Protein AF-A0A2T4UH18-F1 (afdb_monomer)

Structure (mmC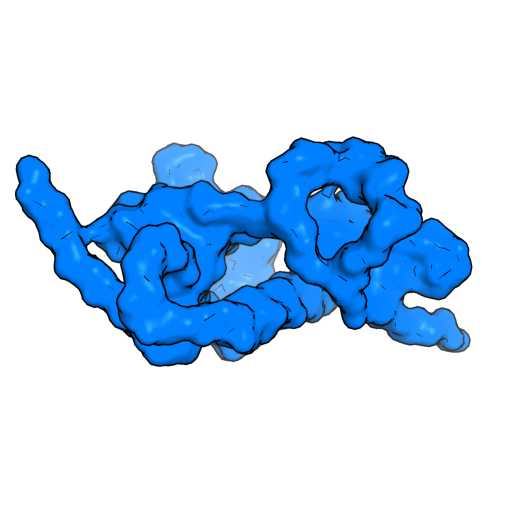IF, N/CA/C/O backbone):
data_AF-A0A2T4UH18-F1
#
_entry.id   AF-A0A2T4UH18-F1
#
loop_
_atom_site.group_PDB
_atom_site.id
_atom_site.type_symbol
_atom_site.label_atom_id
_atom_site.label_alt_id
_atom_site.label_comp_id
_atom_site.label_asym_id
_atom_site.label_entity_id
_atom_site.label_seq_id
_atom_site.pdbx_PDB_ins_code
_atom_site.Cartn_x
_atom_site.Cartn_y
_atom_site.Cartn_z
_atom_site.occupancy
_atom_site.B_iso_or_equiv
_atom_site.auth_seq_id
_atom_site.auth_comp_id
_atom_site.auth_asym_id
_atom_site.auth_atom_id
_atom_site.pdbx_PDB_model_num
ATOM 1 N N . MET A 1 1 ? 27.694 -5.757 -13.695 1.00 56.31 1 MET A N 1
ATOM 2 C CA . MET A 1 1 ? 26.608 -5.611 -12.706 1.00 56.31 1 MET A CA 1
ATOM 3 C C . MET A 1 1 ? 25.640 -4.593 -13.278 1.00 56.31 1 MET A C 1
ATOM 5 O O . MET A 1 1 ? 26.101 -3.510 -13.617 1.00 56.31 1 MET A O 1
ATOM 9 N N . ALA A 1 2 ? 24.379 -4.961 -13.513 1.00 59.53 2 ALA A N 1
ATOM 10 C CA . ALA A 1 2 ? 23.375 -4.001 -13.975 1.00 59.53 2 ALA A CA 1
ATOM 11 C C . ALA A 1 2 ? 23.121 -2.954 -12.869 1.00 59.53 2 ALA A C 1
ATOM 13 O O . ALA A 1 2 ? 23.251 -3.301 -11.689 1.00 59.53 2 ALA A O 1
ATOM 14 N N . PRO A 1 3 ? 22.838 -1.684 -13.211 1.00 65.25 3 PRO A N 1
ATOM 15 C CA . PRO A 1 3 ? 22.471 -0.684 -12.215 1.00 65.25 3 PRO A CA 1
ATOM 16 C C . PRO A 1 3 ? 21.198 -1.122 -11.470 1.00 65.25 3 PRO A C 1
ATOM 18 O O . PRO A 1 3 ? 20.350 -1.788 -12.062 1.00 65.25 3 PRO A O 1
ATOM 21 N N . PRO A 1 4 ? 21.050 -0.781 -10.179 1.00 74.81 4 PRO A N 1
ATOM 22 C CA . PRO A 1 4 ? 19.857 -1.139 -9.427 1.00 74.81 4 PRO A CA 1
ATOM 23 C C . PRO A 1 4 ? 18.619 -0.451 -10.013 1.00 74.81 4 PRO A C 1
ATOM 25 O O . PRO A 1 4 ? 18.673 0.715 -10.411 1.00 74.81 4 PRO A O 1
ATOM 28 N N . ALA A 1 5 ? 17.492 -1.165 -10.002 1.00 85.25 5 ALA A N 1
ATOM 29 C CA . ALA A 1 5 ? 16.208 -0.617 -10.412 1.00 85.25 5 ALA A CA 1
ATOM 30 C C . ALA A 1 5 ? 15.860 0.650 -9.604 1.00 85.25 5 ALA A C 1
ATOM 32 O O . ALA A 1 5 ? 16.100 0.736 -8.386 1.00 85.25 5 ALA A O 1
ATOM 33 N N . THR A 1 6 ? 15.316 1.644 -10.306 1.00 92.19 6 THR A N 1
ATOM 34 C CA . THR A 1 6 ? 15.055 2.992 -9.780 1.00 92.19 6 THR A CA 1
ATOM 35 C C . THR A 1 6 ? 13.572 3.160 -9.480 1.00 92.19 6 THR A C 1
ATOM 37 O O . THR A 1 6 ? 12.732 2.827 -10.311 1.00 92.19 6 THR A O 1
ATOM 40 N N . ILE A 1 7 ? 13.247 3.682 -8.295 1.00 95.00 7 ILE A N 1
ATOM 41 C CA . ILE A 1 7 ? 11.873 4.002 -7.889 1.00 95.00 7 ILE A CA 1
ATOM 42 C C . ILE A 1 7 ? 11.660 5.505 -8.051 1.00 95.00 7 ILE A C 1
ATOM 44 O O . ILE A 1 7 ? 12.479 6.291 -7.576 1.00 95.00 7 ILE A O 1
ATOM 48 N N . ARG A 1 8 ? 10.569 5.908 -8.707 1.00 95.56 8 ARG A N 1
ATOM 49 C CA . ARG A 1 8 ? 10.220 7.324 -8.904 1.00 95.56 8 ARG A CA 1
ATOM 50 C C . ARG A 1 8 ? 8.705 7.540 -9.029 1.00 95.56 8 ARG A C 1
ATOM 52 O O . ARG A 1 8 ? 7.992 6.579 -9.315 1.00 95.56 8 ARG A O 1
ATOM 59 N N . PRO A 1 9 ? 8.209 8.784 -8.901 1.00 95.75 9 PRO A N 1
ATOM 60 C CA . PRO A 1 9 ? 6.832 9.118 -9.263 1.00 95.75 9 PRO A CA 1
ATOM 61 C C . PRO A 1 9 ? 6.537 8.827 -10.745 1.00 95.75 9 PRO A C 1
ATOM 63 O O . PRO A 1 9 ? 7.458 8.930 -11.570 1.00 95.75 9 PRO A O 1
ATOM 66 N N . PRO A 1 10 ? 5.287 8.481 -11.113 1.00 93.75 10 PRO A N 1
ATOM 67 C CA . PRO A 1 10 ? 4.891 8.280 -12.503 1.00 93.75 10 PRO A CA 1
ATOM 68 C C . PRO A 1 10 ? 5.008 9.580 -13.312 1.00 93.75 10 PRO A C 1
ATOM 70 O O . PRO A 1 10 ? 4.814 10.683 -12.803 1.00 93.75 10 PRO A O 1
ATOM 73 N N . ARG A 1 11 ? 5.314 9.448 -14.601 1.00 93.88 11 ARG A N 1
ATOM 74 C CA . ARG A 1 11 ? 5.387 10.547 -15.573 1.00 93.88 11 ARG A CA 1
ATOM 75 C C . ARG A 1 11 ? 4.279 10.391 -16.617 1.00 93.88 11 ARG A C 1
ATOM 77 O O . ARG A 1 11 ? 3.842 9.265 -16.853 1.00 93.88 11 ARG A O 1
ATOM 84 N N . PRO A 1 12 ? 3.874 11.466 -17.320 1.00 90.31 12 PRO A N 1
ATOM 85 C CA . PRO A 1 12 ? 2.837 11.377 -18.350 1.00 90.31 12 PRO A CA 1
ATOM 86 C C . PRO A 1 12 ? 3.104 10.300 -19.415 1.00 90.31 12 PRO A C 1
ATOM 88 O O . PRO A 1 12 ? 2.183 9.596 -19.820 1.00 90.31 12 PRO A O 1
ATOM 91 N N . GLN A 1 13 ? 4.364 10.108 -19.825 1.00 90.25 13 GLN A N 1
ATOM 92 C CA . GLN A 1 13 ? 4.730 9.078 -20.804 1.00 90.25 13 GLN A CA 1
ATOM 93 C C . GLN A 1 13 ? 4.578 7.629 -20.308 1.00 90.25 13 GLN A C 1
ATOM 95 O O . GLN A 1 13 ? 4.619 6.712 -21.124 1.00 90.25 13 GLN A O 1
ATOM 100 N N . ASP A 1 14 ? 4.399 7.401 -19.002 1.00 91.44 14 ASP A N 1
ATOM 101 C CA . ASP A 1 14 ? 4.219 6.053 -18.451 1.00 91.44 14 ASP A CA 1
ATOM 102 C C . ASP A 1 14 ? 2.789 5.527 -18.667 1.00 91.44 14 ASP A C 1
ATOM 104 O O . ASP A 1 14 ? 2.560 4.326 -18.531 1.00 91.44 14 ASP A O 1
ATOM 108 N N . GLY A 1 15 ? 1.836 6.395 -19.038 1.00 89.94 15 GLY A N 1
ATOM 109 C CA . GLY A 1 15 ? 0.411 6.070 -19.191 1.00 89.94 15 GLY A CA 1
ATOM 110 C C . GLY A 1 15 ? 0.136 4.766 -19.953 1.00 89.94 15 GLY A C 1
ATOM 111 O O . GLY A 1 15 ? -0.476 3.865 -19.380 1.00 89.94 15 GLY A O 1
ATOM 112 N N . PRO A 1 16 ? 0.668 4.575 -21.177 1.00 91.00 16 PRO A N 1
ATOM 113 C CA . PRO A 1 16 ? 0.466 3.337 -21.934 1.00 91.00 16 PRO A CA 1
ATOM 114 C C . PRO A 1 16 ? 1.007 2.072 -21.245 1.00 91.00 16 PRO A C 1
ATOM 116 O O . PRO A 1 16 ? 0.539 0.963 -21.499 1.00 91.00 16 PRO A O 1
ATOM 119 N N . VAL A 1 17 ? 2.031 2.189 -20.393 1.00 90.25 17 VAL A N 1
ATOM 120 C CA . VAL A 1 17 ? 2.547 1.052 -19.613 1.00 90.25 17 VAL A CA 1
ATOM 121 C C . VAL A 1 17 ? 1.634 0.773 -18.421 1.00 90.25 17 VAL A C 1
ATOM 123 O O . VAL A 1 17 ? 1.297 -0.382 -18.176 1.00 90.25 17 VAL A O 1
ATOM 126 N N . LEU A 1 18 ? 1.192 1.818 -17.723 1.00 91.12 18 LEU A N 1
ATOM 127 C CA . LEU A 1 18 ? 0.290 1.712 -16.574 1.00 91.12 18 LEU A CA 1
ATOM 128 C C . LEU A 1 18 ? -1.074 1.125 -16.972 1.00 91.12 18 LEU A C 1
ATOM 130 O O . LEU A 1 18 ? -1.609 0.283 -16.254 1.00 91.12 18 LEU A O 1
ATOM 134 N N . GLU A 1 19 ? -1.594 1.479 -18.149 1.00 90.81 19 GLU A N 1
ATOM 135 C CA . GLU A 1 19 ? -2.806 0.871 -18.714 1.00 90.81 19 GLU A CA 1
ATOM 136 C C . GLU A 1 19 ? -2.632 -0.630 -18.970 1.00 90.81 19 GLU A C 1
ATOM 138 O O . GLU A 1 19 ? -3.490 -1.425 -18.589 1.00 90.81 19 GLU A O 1
ATOM 143 N N . ARG A 1 20 ? -1.497 -1.047 -19.551 1.00 90.06 20 ARG A N 1
ATOM 144 C CA . ARG A 1 20 ? -1.187 -2.474 -19.767 1.00 90.06 20 ARG A CA 1
ATOM 145 C C . ARG A 1 20 ? -1.020 -3.249 -18.461 1.00 90.06 20 ARG A C 1
ATOM 147 O O . ARG A 1 20 ? -1.314 -4.439 -18.427 1.00 90.06 20 ARG A O 1
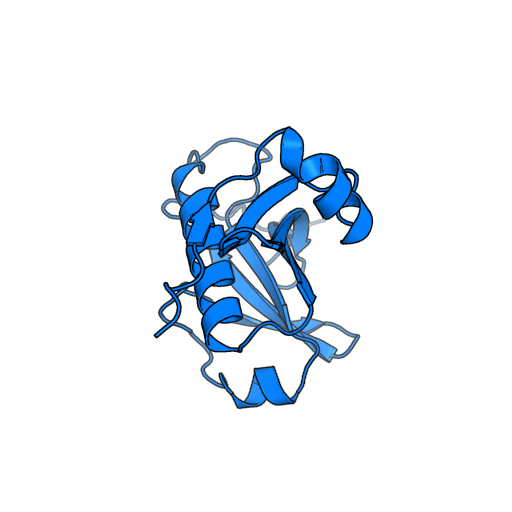ATOM 154 N N . LEU A 1 21 ? -0.573 -2.579 -17.401 1.00 88.81 21 LEU A N 1
ATOM 155 C CA . LEU A 1 21 ? -0.521 -3.124 -16.043 1.00 88.81 21 LEU A CA 1
ATOM 156 C C . LEU A 1 21 ? -1.895 -3.143 -15.348 1.00 88.81 21 LEU A C 1
ATOM 158 O O . LEU A 1 21 ? -1.992 -3.619 -14.220 1.00 88.81 21 LEU A O 1
ATOM 162 N N . GLY A 1 22 ? -2.954 -2.655 -16.003 1.00 90.75 22 GLY A N 1
ATOM 163 C CA . GLY A 1 22 ? -4.311 -2.643 -15.461 1.00 90.75 22 GLY A CA 1
ATOM 164 C C . GLY A 1 22 ? -4.555 -1.557 -14.413 1.00 90.75 22 GLY A C 1
ATOM 165 O O . GLY A 1 22 ? -5.491 -1.677 -13.633 1.00 90.75 22 GLY A O 1
ATOM 166 N N . LEU A 1 23 ? -3.732 -0.505 -14.384 1.00 90.69 23 LEU A N 1
ATOM 167 C CA . LEU A 1 23 ? -3.831 0.605 -13.425 1.00 90.69 23 LEU A CA 1
ATOM 168 C C . LEU A 1 23 ? -4.564 1.829 -13.997 1.00 90.69 23 LEU A C 1
ATOM 170 O O . LEU A 1 23 ? -4.394 2.951 -13.519 1.00 90.69 23 LEU A O 1
ATOM 174 N N . ALA A 1 24 ? -5.366 1.641 -15.046 1.00 84.75 24 ALA A N 1
ATOM 175 C CA . ALA A 1 24 ? -6.143 2.719 -15.643 1.00 84.75 24 ALA A CA 1
ATOM 176 C C . ALA A 1 24 ? -7.176 3.260 -14.637 1.00 84.75 24 ALA A C 1
ATOM 178 O O . ALA A 1 24 ? -8.030 2.518 -14.157 1.00 84.75 24 ALA A O 1
ATOM 179 N N . GLY A 1 25 ? -7.105 4.559 -14.335 1.00 81.31 25 GLY A N 1
ATOM 180 C CA . GLY A 1 25 ? -8.008 5.219 -13.382 1.00 81.31 25 GLY A CA 1
ATOM 181 C C . GLY A 1 25 ? -7.655 5.017 -11.904 1.00 81.31 25 GLY A C 1
ATOM 182 O O . GLY A 1 25 ? -8.336 5.574 -11.047 1.00 81.31 25 GLY A O 1
ATOM 183 N N . GLU A 1 26 ? -6.592 4.274 -11.596 1.00 89.94 26 GLU A N 1
ATOM 184 C CA . GLU A 1 26 ? -6.064 4.147 -10.238 1.00 89.94 26 GLU A CA 1
ATOM 185 C C . GLU A 1 26 ? -5.131 5.321 -9.902 1.00 89.94 26 GLU A C 1
ATOM 187 O O . GLU A 1 26 ? -4.460 5.880 -10.778 1.00 89.94 26 GLU A O 1
ATOM 192 N N . ARG A 1 27 ? -5.021 5.681 -8.615 1.00 95.31 27 ARG A N 1
ATOM 193 C CA . ARG A 1 27 ? -3.986 6.629 -8.176 1.00 95.31 27 ARG A CA 1
ATOM 194 C C . ARG A 1 27 ? -2.655 5.894 -8.085 1.00 95.31 27 ARG A C 1
ATOM 196 O O . ARG A 1 27 ? -2.356 5.255 -7.079 1.00 95.31 27 ARG A O 1
ATOM 203 N N . VAL A 1 28 ? -1.856 6.002 -9.140 1.00 96.62 28 VAL A N 1
ATOM 204 C CA . VAL A 1 28 ? -0.481 5.492 -9.173 1.00 96.62 28 VAL A CA 1
ATOM 205 C C . VAL A 1 28 ? 0.421 6.400 -8.339 1.00 96.62 28 VAL A C 1
ATOM 207 O O . VAL A 1 28 ? 0.424 7.613 -8.539 1.00 96.62 28 VAL A O 1
ATOM 210 N N . VAL A 1 29 ? 1.180 5.814 -7.412 1.00 97.06 29 VAL A N 1
ATOM 211 C CA . VAL A 1 29 ? 2.068 6.556 -6.500 1.00 97.06 29 VAL A CA 1
ATOM 212 C C . VAL A 1 29 ? 3.503 6.511 -7.006 1.00 97.06 29 VAL A C 1
ATOM 214 O O . VAL A 1 29 ? 4.134 7.549 -7.185 1.00 97.06 29 VAL A O 1
ATOM 217 N N . LEU A 1 30 ? 4.019 5.310 -7.279 1.00 97.44 30 LEU A N 1
ATOM 218 C CA . LEU A 1 30 ? 5.398 5.103 -7.711 1.00 97.44 30 LEU A CA 1
ATOM 219 C C . LEU A 1 30 ? 5.485 4.061 -8.820 1.00 97.44 30 LEU A C 1
ATOM 221 O O . LEU A 1 30 ? 4.638 3.179 -8.955 1.00 97.44 30 LEU A O 1
ATOM 225 N N . VAL A 1 31 ? 6.566 4.145 -9.586 1.00 95.81 31 VAL A N 1
ATOM 226 C CA . VAL A 1 31 ? 6.961 3.149 -10.576 1.00 95.81 31 VAL A CA 1
ATOM 227 C C . VAL A 1 31 ? 8.380 2.669 -10.304 1.00 95.81 31 VAL A C 1
ATOM 229 O O . VAL A 1 31 ? 9.228 3.438 -9.851 1.00 95.81 31 VAL A O 1
ATOM 232 N N . LEU A 1 32 ? 8.627 1.393 -10.593 1.00 94.88 32 LEU A N 1
ATOM 233 C CA . LEU A 1 32 ? 9.950 0.788 -10.647 1.00 94.88 32 LEU A CA 1
ATOM 234 C C . LEU A 1 32 ? 10.396 0.705 -12.104 1.00 94.88 32 LEU A C 1
ATOM 236 O O . LEU A 1 32 ? 9.754 0.039 -12.922 1.00 94.88 32 LEU A O 1
ATOM 240 N N . GLU A 1 33 ? 11.509 1.352 -12.410 1.00 91.38 33 GLU A N 1
ATOM 241 C CA . GLU A 1 33 ? 12.167 1.294 -13.710 1.00 91.38 33 GLU A CA 1
ATOM 242 C C . GLU A 1 33 ? 13.371 0.366 -13.674 1.00 91.38 33 GLU A C 1
ATOM 244 O O . GLU A 1 33 ? 14.156 0.383 -12.720 1.00 91.38 33 GLU A O 1
ATOM 249 N N . ASP A 1 34 ? 13.541 -0.388 -14.754 1.00 82.75 34 ASP A N 1
ATOM 250 C CA . ASP A 1 34 ? 14.707 -1.235 -14.972 1.00 82.75 34 ASP A CA 1
ATOM 251 C C . ASP A 1 34 ? 15.427 -0.805 -16.257 1.00 82.75 34 ASP A C 1
ATOM 253 O O . ASP A 1 34 ? 15.172 -1.297 -17.354 1.00 82.75 34 ASP A O 1
ATOM 257 N N . GLY A 1 35 ? 16.284 0.210 -16.125 1.00 73.75 35 GLY A N 1
ATOM 258 C CA . GLY A 1 35 ? 17.086 0.726 -17.232 1.00 73.75 35 GLY A CA 1
ATOM 259 C C . GLY A 1 35 ? 16.255 1.260 -18.417 1.00 73.75 35 GLY A C 1
ATOM 260 O O . GLY A 1 35 ? 15.218 1.896 -18.211 1.00 73.75 35 GLY A O 1
ATOM 261 N N . PRO A 1 36 ? 16.721 1.076 -19.670 1.00 64.81 36 PRO A N 1
ATOM 262 C CA . PRO A 1 36 ? 16.063 1.619 -20.862 1.00 64.81 36 PRO A CA 1
ATOM 263 C C . PRO A 1 36 ? 14.745 0.911 -21.213 1.00 64.81 36 PRO A C 1
ATOM 265 O O . PRO A 1 36 ? 13.972 1.447 -22.005 1.00 64.81 36 PRO A O 1
ATOM 268 N N . ASP A 1 37 ? 14.479 -0.256 -20.618 1.00 66.38 37 ASP A N 1
ATOM 269 C CA . ASP A 1 37 ? 13.311 -1.097 -20.909 1.00 66.38 37 ASP A CA 1
ATOM 270 C C . ASP A 1 37 ? 12.014 -0.563 -20.269 1.00 66.38 37 ASP A C 1
ATOM 272 O O . ASP A 1 37 ? 10.915 -1.053 -20.544 1.00 66.38 37 ASP A O 1
ATOM 276 N N . GLY A 1 38 ? 12.124 0.508 -19.475 1.00 84.50 38 GLY A N 1
ATOM 277 C CA . GLY A 1 38 ? 10.998 1.278 -18.960 1.00 84.50 38 GLY A CA 1
ATOM 278 C C . GLY A 1 38 ? 10.444 0.752 -17.637 1.00 84.50 38 GLY A C 1
ATOM 279 O O . GLY A 1 38 ? 11.149 0.163 -16.816 1.00 84.50 38 GLY A O 1
ATOM 280 N N . VAL A 1 39 ? 9.167 1.041 -17.390 1.00 90.94 39 VAL A N 1
ATOM 281 C CA . VAL A 1 39 ? 8.475 0.690 -16.143 1.00 90.94 39 VAL A CA 1
ATOM 282 C C . VAL A 1 39 ? 8.193 -0.818 -16.096 1.00 90.94 39 VAL A C 1
ATOM 284 O O . VAL A 1 39 ? 7.429 -1.328 -16.915 1.00 90.94 39 VAL A O 1
ATOM 287 N N . ARG A 1 40 ? 8.766 -1.524 -15.110 1.00 92.06 40 ARG A N 1
ATOM 288 C CA . ARG A 1 40 ? 8.536 -2.964 -14.853 1.00 92.06 40 ARG A CA 1
ATOM 289 C C . ARG A 1 40 ? 7.438 -3.216 -13.818 1.00 92.06 40 ARG A C 1
ATOM 291 O O . ARG A 1 40 ? 6.788 -4.264 -13.839 1.00 92.06 40 ARG A O 1
ATOM 298 N N . ALA A 1 41 ? 7.240 -2.270 -12.906 1.00 94.44 41 ALA A N 1
ATOM 299 C CA . ALA A 1 41 ? 6.213 -2.355 -11.881 1.00 94.44 41 ALA A CA 1
ATOM 300 C C . ALA A 1 41 ? 5.712 -0.977 -11.470 1.00 94.44 41 ALA A C 1
ATOM 302 O O . ALA A 1 41 ? 6.409 0.024 -11.626 1.00 94.44 41 ALA A O 1
ATOM 303 N N . ALA A 1 42 ? 4.514 -0.939 -10.907 1.00 96.12 42 ALA A N 1
ATOM 304 C CA . ALA A 1 42 ? 3.915 0.268 -10.376 1.00 96.12 42 ALA A CA 1
ATOM 305 C C . ALA A 1 42 ? 3.104 -0.046 -9.122 1.00 96.12 42 ALA A C 1
ATOM 307 O O . ALA A 1 42 ? 2.520 -1.126 -8.996 1.00 96.12 42 ALA A O 1
ATOM 308 N N . THR A 1 43 ? 3.068 0.909 -8.202 1.00 97.75 43 THR A N 1
ATOM 309 C CA . THR A 1 43 ? 2.198 0.866 -7.032 1.00 97.75 43 THR A CA 1
ATOM 310 C C . THR A 1 43 ? 1.049 1.831 -7.220 1.00 97.75 43 THR A C 1
ATOM 312 O O . THR A 1 43 ? 1.206 2.938 -7.739 1.00 97.75 43 THR A O 1
ATOM 315 N N . ALA A 1 44 ? -0.121 1.395 -6.792 1.00 97.44 44 ALA A N 1
ATOM 316 C CA . ALA A 1 44 ? -1.326 2.185 -6.814 1.00 97.44 44 ALA A CA 1
ATOM 317 C C . ALA A 1 44 ? -2.040 2.085 -5.475 1.00 97.44 44 ALA A C 1
ATOM 319 O O . ALA A 1 44 ? -1.887 1.111 -4.730 1.00 97.44 44 ALA A O 1
ATOM 320 N N . VAL A 1 45 ? -2.827 3.111 -5.185 1.00 97.56 45 VAL A N 1
ATOM 321 C CA . VAL A 1 45 ? -3.670 3.151 -4.003 1.00 97.56 45 VAL A CA 1
ATOM 322 C C . VAL A 1 45 ? -5.071 3.610 -4.338 1.00 97.56 45 VAL A C 1
ATOM 324 O O . VAL A 1 45 ? -5.291 4.426 -5.230 1.00 97.56 45 VAL A O 1
ATOM 327 N N . ARG A 1 46 ? -6.021 3.145 -3.535 1.00 95.94 46 ARG A N 1
ATOM 328 C CA . ARG A 1 46 ? -7.381 3.678 -3.520 1.00 95.94 46 ARG A CA 1
ATOM 329 C C . ARG A 1 46 ? -7.875 3.833 -2.086 1.00 95.94 46 ARG A C 1
ATOM 331 O O . ARG A 1 46 ? -7.568 2.966 -1.265 1.00 95.94 46 ARG A O 1
ATOM 338 N N . PRO A 1 47 ? -8.638 4.887 -1.760 1.00 95.69 47 PRO A N 1
ATOM 339 C CA . PRO A 1 47 ? -9.283 4.990 -0.458 1.00 95.69 47 PRO A CA 1
ATOM 340 C C . PRO A 1 47 ? -10.190 3.784 -0.202 1.00 95.69 47 PRO A C 1
ATOM 342 O O . PRO A 1 47 ? -10.921 3.329 -1.089 1.00 95.69 47 PRO A O 1
ATOM 345 N N . ALA A 1 48 ? -10.138 3.252 1.011 1.00 94.62 48 ALA A N 1
ATOM 346 C CA . ALA A 1 48 ? -10.994 2.171 1.459 1.00 94.62 48 ALA A CA 1
ATOM 347 C C . ALA A 1 48 ? -11.259 2.294 2.959 1.00 94.62 48 ALA A C 1
ATOM 349 O O . ALA A 1 48 ? -10.354 2.557 3.748 1.00 94.62 48 ALA A O 1
ATOM 350 N N . ARG A 1 49 ? -12.502 2.025 3.352 1.00 93.62 49 ARG A N 1
ATOM 351 C CA . ARG A 1 49 ? -12.873 1.882 4.756 1.00 93.62 49 ARG A CA 1
ATOM 352 C C . ARG A 1 49 ? -12.519 0.475 5.235 1.00 93.62 49 ARG A C 1
ATOM 354 O O . ARG A 1 49 ? -12.913 -0.506 4.601 1.00 93.62 49 ARG A O 1
ATOM 361 N N . VAL A 1 50 ? -11.766 0.363 6.329 1.00 92.94 50 VAL A N 1
ATOM 362 C CA . VAL A 1 50 ? -11.285 -0.924 6.856 1.00 92.94 50 VAL A CA 1
ATOM 363 C C . VAL A 1 50 ? -11.953 -1.234 8.196 1.00 92.94 50 VAL A C 1
ATOM 365 O O . VAL A 1 50 ? -11.574 -0.717 9.245 1.00 92.94 50 VAL A O 1
ATOM 368 N N . GLU A 1 51 ? -12.944 -2.125 8.172 1.00 92.62 51 GLU A N 1
ATOM 369 C CA . GLU A 1 51 ? -13.761 -2.463 9.350 1.00 92.62 51 GLU A CA 1
ATOM 370 C C . GLU A 1 51 ? -12.956 -3.083 10.504 1.00 92.62 51 GLU A C 1
ATOM 372 O O . GLU A 1 51 ? -13.219 -2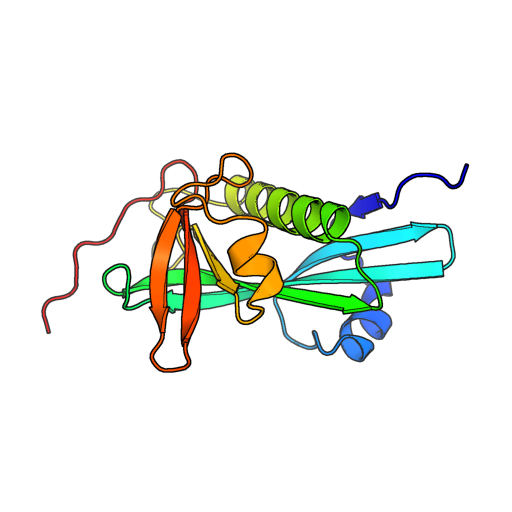.789 11.667 1.00 92.62 51 GLU A O 1
ATOM 377 N N . LEU A 1 52 ? -11.912 -3.869 10.204 1.00 93.06 52 LEU A N 1
ATOM 378 C CA . LEU A 1 52 ? -11.057 -4.502 11.223 1.00 93.06 52 LEU A CA 1
ATOM 379 C C . LEU A 1 52 ? -10.322 -3.507 12.134 1.00 93.06 52 LEU A C 1
ATOM 381 O O . LEU A 1 52 ? -9.856 -3.897 13.200 1.00 93.06 52 LEU A O 1
ATOM 385 N N . VAL A 1 53 ? -10.221 -2.239 11.734 1.00 91.31 53 VAL A N 1
ATOM 386 C CA . VAL A 1 53 ? -9.615 -1.168 12.539 1.00 91.31 53 VAL A CA 1
ATOM 387 C C . VAL A 1 53 ? -10.649 -0.134 12.989 1.00 91.31 53 VAL A C 1
ATOM 389 O O . VAL A 1 53 ? -10.318 1.020 13.227 1.00 91.31 53 VAL A O 1
ATOM 392 N N . GLY A 1 54 ? -11.921 -0.526 13.102 1.00 90.38 54 GLY A N 1
ATOM 393 C CA . GLY A 1 54 ? -12.997 0.372 13.532 1.00 90.38 54 GLY A CA 1
ATOM 394 C C . GLY A 1 54 ? -13.504 1.294 12.422 1.00 90.38 54 GLY A C 1
ATOM 395 O O . GLY A 1 54 ? -13.966 2.397 12.705 1.00 90.38 54 GLY A O 1
ATOM 396 N N . GLY A 1 55 ? -13.392 0.863 11.161 1.00 91.12 55 GLY A N 1
ATOM 397 C CA . GLY A 1 55 ? -13.923 1.593 10.011 1.00 91.12 55 GLY A CA 1
ATOM 398 C C . GLY A 1 55 ? -13.131 2.855 9.661 1.00 91.12 55 GLY A C 1
ATOM 399 O O . GLY A 1 55 ? -13.723 3.830 9.204 1.00 91.12 55 GLY A O 1
ATOM 400 N N . GLN A 1 56 ? -11.815 2.859 9.892 1.00 91.88 56 GLN A N 1
ATOM 401 C CA . GLN A 1 56 ? -10.949 3.967 9.471 1.00 91.88 56 GLN A CA 1
ATOM 402 C C . GLN A 1 56 ? -10.780 3.978 7.949 1.00 91.88 56 GLN A C 1
ATOM 404 O O . GLN A 1 56 ? -10.763 2.920 7.308 1.00 91.88 56 GLN A O 1
ATOM 409 N N . ASP A 1 57 ? -10.616 5.175 7.389 1.00 94.31 57 ASP A N 1
ATOM 410 C CA . ASP A 1 57 ? -10.267 5.369 5.985 1.00 94.31 57 ASP A CA 1
ATOM 411 C C . ASP A 1 57 ? -8.753 5.166 5.817 1.00 94.31 57 ASP A C 1
ATOM 413 O O . ASP A 1 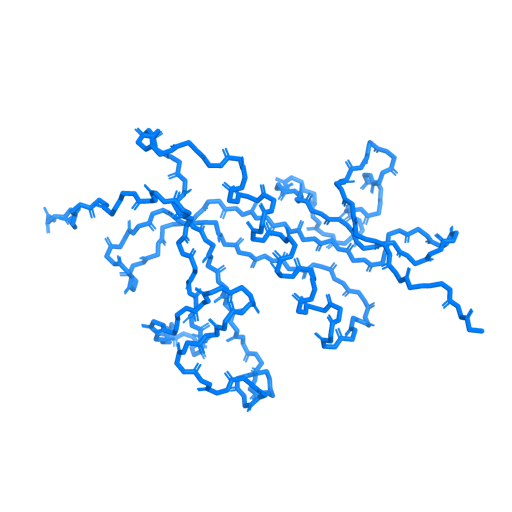57 ? -7.951 5.876 6.421 1.00 94.31 57 ASP A O 1
ATOM 417 N N . LEU A 1 58 ? -8.357 4.182 5.011 1.00 96.62 58 LEU A N 1
ATOM 418 C CA . LEU A 1 58 ? -6.964 3.856 4.693 1.00 96.62 58 LEU A CA 1
ATOM 419 C C . LEU A 1 58 ? -6.790 3.733 3.176 1.00 96.62 58 LEU A C 1
ATOM 421 O O . LEU A 1 58 ? -7.721 3.387 2.448 1.00 96.62 58 LEU A O 1
ATOM 425 N N . TYR A 1 59 ? -5.585 3.982 2.682 1.00 98.00 59 TYR A N 1
ATOM 426 C CA . TYR A 1 59 ? -5.220 3.654 1.312 1.00 98.00 59 TYR A CA 1
ATOM 427 C C . TYR A 1 59 ? -5.031 2.146 1.186 1.00 98.00 59 TYR A C 1
ATOM 429 O O . TYR A 1 59 ? -4.141 1.576 1.807 1.00 98.00 59 TYR A O 1
ATOM 437 N N . LEU A 1 60 ? -5.835 1.477 0.365 1.00 97.38 60 LEU A N 1
ATOM 438 C CA . LEU A 1 60 ? -5.572 0.093 -0.000 1.00 97.38 60 LEU A CA 1
ATOM 439 C C . LEU A 1 60 ? -4.431 0.048 -1.018 1.00 97.38 60 LEU A C 1
ATOM 441 O O . LEU A 1 60 ? -4.584 0.547 -2.130 1.00 97.38 60 LEU A O 1
ATOM 445 N N . TYR A 1 61 ? -3.324 -0.576 -0.633 1.00 97.69 61 TYR A N 1
ATOM 446 C CA . TYR A 1 61 ? -2.152 -0.781 -1.472 1.00 97.69 61 TYR A CA 1
ATOM 447 C C . TYR A 1 61 ? -2.381 -1.885 -2.506 1.00 97.69 61 TYR A C 1
ATOM 449 O O . TYR A 1 61 ? -2.825 -2.989 -2.173 1.00 97.69 61 TYR A O 1
ATOM 457 N N . ALA A 1 62 ? -1.990 -1.608 -3.746 1.00 95.50 62 ALA A N 1
ATOM 458 C CA . ALA A 1 62 ? -1.846 -2.590 -4.805 1.00 95.50 62 ALA A CA 1
ATOM 459 C C . ALA A 1 62 ? -0.507 -2.393 -5.526 1.00 95.50 62 ALA A C 1
ATOM 461 O O . ALA A 1 62 ? -0.064 -1.269 -5.753 1.00 95.50 62 ALA A O 1
ATOM 462 N N . ALA A 1 63 ? 0.115 -3.498 -5.927 1.00 94.25 63 ALA A N 1
ATOM 463 C CA . ALA A 1 63 ? 1.262 -3.490 -6.822 1.00 94.25 63 ALA A CA 1
ATOM 464 C C . ALA A 1 63 ? 0.902 -4.259 -8.092 1.00 94.25 63 ALA A C 1
ATOM 466 O O . ALA A 1 63 ? 0.443 -5.400 -8.017 1.00 94.25 63 ALA A O 1
ATOM 467 N N . ALA A 1 64 ? 1.129 -3.643 -9.248 1.00 93.25 64 ALA A N 1
ATOM 468 C CA . ALA A 1 64 ? 1.077 -4.313 -10.537 1.00 93.25 64 ALA A CA 1
ATOM 469 C C . ALA A 1 64 ? 2.510 -4.496 -11.034 1.00 93.25 64 ALA A C 1
ATOM 471 O O . ALA A 1 64 ? 3.247 -3.526 -11.212 1.00 93.25 64 ALA A O 1
ATOM 472 N N . ALA A 1 65 ? 2.924 -5.745 -11.216 1.00 88.88 65 ALA A N 1
ATOM 473 C CA . ALA A 1 65 ? 4.297 -6.073 -11.564 1.00 88.88 65 ALA A CA 1
ATOM 474 C C . ALA A 1 65 ? 4.378 -7.375 -12.356 1.00 88.88 65 ALA A C 1
ATOM 476 O O . ALA A 1 65 ? 3.540 -8.263 -12.205 1.00 88.88 65 ALA A O 1
ATOM 477 N N . THR A 1 66 ? 5.449 -7.512 -13.137 1.00 75.56 66 THR A N 1
ATOM 478 C CA . THR A 1 66 ? 5.844 -8.784 -13.752 1.00 75.56 66 THR A CA 1
ATOM 479 C C . THR A 1 66 ? 7.210 -9.193 -13.206 1.00 75.56 66 THR A C 1
ATOM 481 O O . THR A 1 66 ? 8.183 -8.467 -13.391 1.00 75.56 66 THR A O 1
ATOM 484 N N . GLY A 1 67 ? 7.288 -10.341 -12.523 1.00 83.25 67 GLY A N 1
ATOM 485 C CA . GLY A 1 67 ? 8.563 -10.903 -12.051 1.00 83.25 67 GLY A CA 1
ATOM 486 C C . GLY A 1 67 ? 9.300 -10.036 -11.024 1.00 83.25 67 GLY A C 1
ATOM 487 O O . GLY A 1 67 ? 10.515 -9.880 -11.116 1.00 83.25 67 GLY A O 1
ATOM 488 N N . LEU A 1 68 ? 8.569 -9.433 -10.085 1.00 88.56 68 LEU A N 1
ATOM 489 C CA . LEU A 1 68 ? 9.162 -8.638 -9.012 1.00 88.56 68 LEU A CA 1
ATOM 490 C C . LEU A 1 68 ? 9.877 -9.551 -8.007 1.00 88.56 68 LEU A C 1
ATOM 492 O O . LEU A 1 68 ? 9.288 -10.530 -7.542 1.00 88.56 68 LEU A O 1
ATOM 496 N N . LEU A 1 69 ? 11.120 -9.229 -7.653 1.00 90.38 69 LEU A N 1
ATOM 497 C CA . LEU A 1 69 ? 11.810 -9.921 -6.565 1.00 90.38 69 LEU A CA 1
ATOM 498 C C . LEU A 1 69 ? 11.213 -9.500 -5.207 1.00 90.38 69 LEU A C 1
ATOM 500 O O . LEU A 1 69 ? 10.733 -8.368 -5.086 1.00 90.38 69 LEU A O 1
ATOM 504 N N . PRO A 1 70 ? 11.245 -10.356 -4.166 1.00 90.06 70 PRO A N 1
ATOM 505 C CA . PRO A 1 70 ? 10.720 -10.004 -2.844 1.00 90.06 70 PRO A CA 1
ATOM 506 C C . PRO A 1 70 ? 11.300 -8.701 -2.279 1.00 90.06 70 PRO A C 1
ATOM 508 O O . PRO A 1 70 ? 10.569 -7.876 -1.742 1.00 90.06 70 PRO A O 1
ATOM 511 N N . GLU A 1 71 ? 12.597 -8.465 -2.459 1.00 90.56 71 GLU A N 1
ATOM 512 C CA . GLU A 1 71 ? 13.283 -7.262 -1.979 1.00 90.56 71 GLU A CA 1
ATOM 513 C C . GLU A 1 71 ? 12.833 -6.002 -2.733 1.00 90.56 71 GLU A C 1
ATOM 515 O O . GLU A 1 71 ? 12.798 -4.905 -2.178 1.00 90.56 71 GLU A O 1
ATOM 520 N N . GLU A 1 72 ? 12.462 -6.142 -4.005 1.00 92.81 72 GLU A N 1
ATOM 521 C CA . GLU A 1 72 ? 11.910 -5.052 -4.812 1.00 92.81 72 GLU A CA 1
ATOM 522 C C . GLU A 1 72 ? 10.465 -4.748 -4.415 1.00 92.81 72 GLU A C 1
ATOM 524 O O . GLU A 1 72 ? 10.081 -3.578 -4.376 1.00 92.81 72 GLU A O 1
ATOM 529 N N . ALA A 1 73 ? 9.688 -5.782 -4.070 1.00 93.00 73 ALA A N 1
ATOM 530 C CA . ALA A 1 73 ? 8.348 -5.642 -3.498 1.00 93.00 73 ALA A CA 1
ATOM 531 C C . ALA A 1 73 ? 8.397 -4.855 -2.193 1.00 93.00 73 ALA A C 1
ATOM 533 O O . ALA A 1 73 ? 7.657 -3.888 -2.016 1.00 93.00 73 ALA A O 1
ATOM 534 N N . ASP A 1 74 ? 9.329 -5.231 -1.324 1.00 94.06 74 ASP A N 1
ATOM 535 C CA . ASP A 1 74 ? 9.549 -4.586 -0.039 1.00 94.06 74 ASP A CA 1
ATOM 536 C C . ASP A 1 74 ? 9.957 -3.120 -0.227 1.00 94.06 74 ASP A C 1
ATOM 538 O O . ASP A 1 74 ? 9.335 -2.229 0.348 1.00 94.06 74 ASP A O 1
ATOM 542 N N . ARG A 1 75 ? 10.922 -2.843 -1.115 1.00 94.69 75 ARG A N 1
ATOM 543 C CA . ARG A 1 75 ? 11.336 -1.467 -1.438 1.00 94.69 75 ARG A CA 1
ATOM 544 C C . ARG A 1 75 ? 10.197 -0.626 -2.010 1.00 94.69 75 ARG A C 1
ATOM 546 O O . ARG A 1 75 ? 10.082 0.543 -1.652 1.00 94.69 75 ARG A O 1
ATOM 553 N N . LEU A 1 76 ? 9.372 -1.183 -2.898 1.00 95.81 76 LEU A N 1
ATOM 554 C CA . LEU A 1 76 ? 8.217 -0.472 -3.450 1.00 95.81 76 LEU A CA 1
ATOM 555 C C . LEU A 1 76 ? 7.167 -0.183 -2.381 1.00 95.81 76 LEU A C 1
ATOM 557 O O . LEU A 1 76 ? 6.605 0.912 -2.372 1.00 95.81 76 LEU A O 1
ATOM 561 N N . LEU A 1 77 ? 6.898 -1.137 -1.491 1.00 97.12 77 LEU A N 1
ATOM 562 C CA . LEU A 1 77 ? 5.970 -0.961 -0.380 1.00 97.12 77 LEU A CA 1
ATOM 563 C C . LEU A 1 77 ? 6.451 0.146 0.571 1.00 97.12 77 LEU A C 1
ATOM 565 O O . LEU A 1 77 ? 5.693 1.081 0.829 1.00 97.12 77 LEU A O 1
ATOM 569 N N . SER A 1 78 ? 7.710 0.088 1.018 1.00 97.38 78 SER A N 1
ATOM 570 C CA . SER A 1 78 ? 8.330 1.110 1.874 1.00 97.38 78 SER A CA 1
ATOM 571 C C . SER A 1 78 ? 8.335 2.489 1.219 1.00 97.38 78 SER A C 1
ATOM 573 O O . SER A 1 78 ? 7.906 3.466 1.828 1.00 97.38 78 SER A O 1
ATOM 575 N N . ALA A 1 79 ? 8.753 2.580 -0.047 1.00 97.81 79 ALA A N 1
ATOM 576 C CA . ALA A 1 79 ? 8.782 3.850 -0.765 1.00 97.81 79 ALA A CA 1
ATOM 577 C C . ALA A 1 79 ? 7.373 4.429 -0.969 1.00 97.81 79 ALA A C 1
ATOM 579 O O . ALA A 1 79 ? 7.186 5.637 -0.854 1.00 97.81 79 ALA A O 1
ATOM 580 N N . THR A 1 80 ? 6.375 3.579 -1.236 1.00 98.38 80 THR A N 1
ATOM 581 C CA . THR A 1 80 ? 4.977 4.016 -1.397 1.00 98.38 80 THR A CA 1
ATOM 582 C C . THR A 1 80 ? 4.420 4.549 -0.087 1.00 98.38 80 THR A C 1
ATOM 584 O O . THR A 1 80 ? 3.771 5.590 -0.091 1.00 98.38 80 THR A O 1
ATOM 587 N N . TYR A 1 81 ? 4.693 3.861 1.025 1.00 98.44 81 TYR A N 1
ATOM 588 C CA . TYR A 1 81 ? 4.334 4.353 2.350 1.00 98.44 81 TYR A CA 1
ATOM 589 C C . TYR A 1 81 ? 4.960 5.729 2.603 1.00 98.44 81 TYR A C 1
ATOM 591 O O . TYR A 1 81 ? 4.224 6.670 2.864 1.00 98.44 81 TYR A O 1
ATOM 599 N N . ALA A 1 82 ? 6.279 5.869 2.433 1.00 98.06 82 ALA A N 1
ATOM 600 C CA . ALA A 1 82 ? 6.985 7.124 2.692 1.00 98.06 82 ALA A CA 1
ATOM 601 C C . ALA A 1 82 ? 6.492 8.289 1.814 1.00 98.06 82 ALA A C 1
ATOM 603 O O . ALA A 1 82 ? 6.399 9.418 2.285 1.00 98.06 82 ALA A O 1
ATOM 604 N N . ALA A 1 83 ? 6.157 8.024 0.546 1.00 97.88 83 ALA A N 1
ATOM 605 C CA . ALA A 1 83 ? 5.609 9.041 -0.349 1.00 97.88 83 ALA A CA 1
ATOM 606 C C . ALA A 1 83 ? 4.232 9.540 0.119 1.00 97.88 83 ALA A C 1
ATOM 608 O O . ALA A 1 83 ? 3.998 10.742 0.139 1.00 97.88 83 ALA A O 1
ATOM 609 N N . LEU A 1 84 ? 3.339 8.631 0.525 1.00 97.75 84 LEU A N 1
ATOM 610 C CA . LEU A 1 84 ? 2.004 9.000 1.009 1.00 97.75 84 LEU A CA 1
ATOM 611 C C . LEU A 1 84 ? 2.045 9.653 2.392 1.00 97.75 84 LEU A C 1
ATOM 613 O O . LEU A 1 84 ? 1.285 10.579 2.646 1.00 97.75 84 LEU A O 1
ATOM 617 N N . ASP A 1 85 ? 2.938 9.187 3.260 1.00 97.50 85 ASP A N 1
ATOM 618 C CA . ASP A 1 85 ? 3.169 9.751 4.589 1.00 97.50 85 ASP A CA 1
ATOM 619 C C . ASP A 1 85 ? 3.653 11.206 4.495 1.00 97.50 85 ASP A C 1
ATOM 621 O O . ASP A 1 85 ? 3.126 12.085 5.165 1.00 97.50 85 ASP A O 1
ATOM 625 N N . ALA A 1 86 ? 4.574 11.493 3.568 1.00 96.62 86 ALA A N 1
ATOM 626 C CA . ALA A 1 86 ? 5.052 12.851 3.308 1.00 96.62 86 ALA A CA 1
ATOM 627 C C . ALA A 1 86 ? 3.980 13.792 2.720 1.00 96.62 86 ALA A C 1
ATOM 629 O O . ALA A 1 86 ? 4.123 15.011 2.810 1.00 96.62 86 ALA A O 1
ATOM 630 N N . GLU A 1 87 ? 2.935 13.244 2.096 1.00 94.62 87 GLU A N 1
ATOM 631 C CA . GLU A 1 87 ? 1.789 14.002 1.579 1.00 94.62 87 GLU A CA 1
ATOM 632 C C . GLU A 1 87 ? 0.689 14.206 2.634 1.00 94.62 87 GLU A C 1
ATOM 634 O O . GLU A 1 87 ? -0.202 15.027 2.418 1.00 94.62 87 GLU A O 1
ATOM 639 N N . HIS A 1 88 ? 0.728 13.472 3.753 1.00 94.25 88 HIS A N 1
ATOM 640 C CA . HIS A 1 88 ? -0.332 13.495 4.752 1.00 94.25 88 HIS A CA 1
ATOM 641 C C . HIS A 1 88 ? -0.375 14.822 5.518 1.00 94.25 88 HIS A C 1
ATOM 643 O O . HIS A 1 88 ? 0.626 15.295 6.057 1.00 94.25 88 HIS A O 1
ATOM 649 N N . GLU A 1 89 ? -1.578 15.388 5.636 1.00 91.75 89 GLU A N 1
ATOM 650 C CA . GLU A 1 89 ? -1.849 16.568 6.455 1.00 91.75 89 GLU A CA 1
ATOM 651 C C . GLU A 1 89 ? -2.708 16.173 7.675 1.00 91.75 89 GLU A C 1
ATOM 653 O O . GLU A 1 89 ? -3.919 15.951 7.543 1.00 91.75 89 GLU A O 1
ATOM 658 N N . PRO A 1 90 ? -2.127 16.101 8.891 1.00 88.56 90 PRO A N 1
ATOM 659 C CA . PRO A 1 90 ? -2.869 15.731 10.091 1.00 88.56 90 PRO A CA 1
ATOM 660 C C . PRO A 1 90 ? -4.100 16.613 10.330 1.00 88.56 90 PRO A C 1
ATOM 662 O O . PRO A 1 90 ? -4.022 17.841 10.350 1.00 88.56 90 PRO A O 1
ATOM 665 N N . GLY A 1 91 ? -5.250 15.975 10.559 1.00 81.25 91 GLY A N 1
ATOM 666 C CA . GLY A 1 91 ? -6.516 16.663 10.832 1.00 81.25 91 GLY A CA 1
ATOM 667 C C . GLY A 1 91 ? -7.304 17.091 9.592 1.00 81.25 91 GLY A C 1
ATOM 668 O O . GLY A 1 91 ? -8.362 17.700 9.740 1.00 81.25 91 GLY A O 1
ATOM 669 N N . ARG A 1 92 ? -6.846 16.756 8.380 1.00 84.81 92 ARG A N 1
ATOM 670 C CA . ARG A 1 92 ? -7.628 16.954 7.159 1.00 84.81 92 ARG A CA 1
ATOM 671 C C . ARG A 1 92 ? -8.806 15.978 7.090 1.00 84.81 92 ARG A C 1
ATOM 673 O O . ARG A 1 92 ? -8.642 14.757 7.047 1.00 84.81 92 ARG A O 1
ATOM 680 N N . ASP A 1 93 ? -10.018 16.523 7.050 1.00 80.81 93 ASP A N 1
ATOM 681 C CA . ASP A 1 93 ? -11.238 15.720 6.974 1.00 80.81 93 ASP A CA 1
ATOM 682 C C . ASP A 1 93 ? -11.320 14.908 5.673 1.00 80.81 93 ASP A C 1
ATOM 684 O O . ASP A 1 93 ? -11.021 15.389 4.580 1.00 80.81 93 ASP A O 1
ATOM 688 N N . GLY A 1 94 ? -11.771 13.658 5.799 1.00 80.81 94 GLY A N 1
ATOM 689 C CA . GLY A 1 94 ? -11.985 12.745 4.672 1.00 80.81 94 GLY A CA 1
ATOM 690 C C . GLY A 1 94 ? -10.720 12.125 4.067 1.00 80.81 94 GLY A C 1
ATOM 691 O O . GLY A 1 94 ? -10.847 11.266 3.197 1.00 80.81 94 GLY A O 1
ATOM 692 N N . GLU A 1 95 ? -9.521 12.499 4.520 1.00 88.69 95 GLU A N 1
ATOM 693 C CA . GLU A 1 95 ? -8.283 11.904 4.015 1.00 88.69 95 GLU A CA 1
ATOM 694 C C . GLU A 1 95 ? -7.997 10.539 4.670 1.00 88.69 95 GLU A C 1
ATOM 696 O O . GLU A 1 95 ? -8.173 10.395 5.886 1.00 88.69 95 GLU A O 1
ATOM 701 N N . PRO A 1 96 ? -7.560 9.524 3.897 1.00 95.06 96 PRO A N 1
ATOM 702 C CA . PRO A 1 96 ? -7.066 8.284 4.473 1.00 95.06 96 PRO A CA 1
ATOM 703 C C . PRO A 1 96 ? -5.841 8.507 5.365 1.00 95.06 96 PRO A C 1
ATOM 705 O O . PRO A 1 96 ? -4.885 9.166 4.970 1.00 95.06 96 PRO A O 1
ATOM 708 N N . ILE A 1 97 ? -5.845 7.898 6.547 1.00 95.81 97 ILE A N 1
ATOM 709 C CA . ILE A 1 97 ? -4.865 8.160 7.617 1.00 95.81 97 ILE A CA 1
ATOM 710 C C . ILE A 1 97 ? -3.714 7.141 7.663 1.00 95.81 97 ILE A C 1
ATOM 712 O O . ILE A 1 97 ? -3.012 7.006 8.666 1.00 95.81 97 ILE A O 1
ATOM 716 N N . GLY A 1 98 ? -3.564 6.346 6.607 1.00 97.25 98 GLY A N 1
ATOM 717 C CA . GLY A 1 98 ? -2.549 5.306 6.542 1.00 97.25 98 GLY A CA 1
ATOM 718 C C . GLY A 1 98 ? -2.675 4.412 5.317 1.00 97.25 98 GLY A C 1
ATOM 719 O O . GLY A 1 98 ? -3.497 4.637 4.428 1.00 97.25 98 GLY A O 1
ATOM 720 N N . LEU A 1 99 ? -1.869 3.355 5.303 1.00 98.25 99 LEU A N 1
ATOM 721 C CA . LEU A 1 99 ? -1.782 2.346 4.258 1.00 98.25 99 LEU A CA 1
ATOM 722 C C . LEU A 1 99 ? -2.289 0.993 4.774 1.00 98.25 99 LEU A C 1
ATOM 724 O O . LEU A 1 99 ? -1.963 0.570 5.880 1.00 98.25 99 LEU A O 1
ATOM 728 N N . CYS A 1 100 ? -3.050 0.285 3.950 1.00 98.31 100 CYS A N 1
ATOM 729 C CA . CYS A 1 100 ? -3.566 -1.054 4.195 1.00 98.31 100 CYS A CA 1
ATOM 730 C C . CYS A 1 100 ? -3.021 -2.011 3.133 1.00 98.31 100 CYS A C 1
ATOM 732 O O . CYS A 1 100 ? -3.190 -1.787 1.934 1.00 98.31 100 CYS A O 1
ATOM 734 N N . LEU A 1 101 ? -2.396 -3.098 3.575 1.00 98.00 101 LEU A N 1
ATOM 735 C CA . LEU A 1 101 ? -1.881 -4.171 2.736 1.00 98.00 101 LEU A CA 1
ATOM 736 C C . LEU A 1 101 ? -2.700 -5.444 2.961 1.00 98.00 101 LEU A C 1
ATOM 738 O O . LEU A 1 101 ? -2.859 -5.911 4.092 1.00 98.00 101 LEU A O 1
ATOM 742 N N . LEU A 1 102 ? -3.179 -6.033 1.864 1.00 97.38 102 LEU A N 1
ATOM 743 C CA . LEU A 1 102 ? -3.857 -7.326 1.869 1.00 97.38 102 LEU A CA 1
ATOM 744 C C . LEU A 1 102 ? -2.931 -8.398 1.306 1.00 97.38 102 LEU A C 1
ATOM 746 O O . LEU A 1 102 ? -2.582 -8.378 0.129 1.00 97.38 102 LEU A O 1
ATOM 750 N N . ILE A 1 103 ? -2.577 -9.369 2.140 1.00 96.00 103 ILE A N 1
ATOM 751 C CA . ILE A 1 103 ? -1.688 -10.466 1.766 1.00 96.00 103 ILE A CA 1
ATOM 752 C C . ILE A 1 103 ? -2.542 -11.710 1.547 1.00 96.00 103 ILE A C 1
ATOM 754 O O . ILE A 1 103 ? -3.167 -12.216 2.477 1.00 96.00 103 ILE A O 1
ATOM 758 N N . ALA A 1 104 ? -2.590 -12.205 0.312 1.00 95.69 104 ALA A N 1
ATOM 759 C CA . ALA A 1 104 ? -3.262 -13.463 -0.025 1.00 95.69 104 ALA A CA 1
ATOM 760 C C . ALA A 1 104 ? -2.289 -14.652 -0.051 1.00 95.69 104 ALA A C 1
ATOM 762 O O . ALA A 1 104 ? -2.668 -15.777 0.283 1.00 95.69 104 ALA A O 1
ATOM 763 N N . ASP A 1 105 ? -1.033 -14.403 -0.426 1.00 93.75 105 ASP A N 1
ATOM 764 C CA . ASP A 1 105 ? -0.025 -15.444 -0.572 1.00 93.75 105 ASP A CA 1
ATOM 765 C C . ASP A 1 105 ? 0.450 -15.969 0.792 1.00 93.75 105 ASP A C 1
ATOM 767 O O . ASP A 1 105 ? 0.920 -15.238 1.664 1.00 93.75 105 ASP A O 1
ATOM 771 N N . ARG A 1 106 ? 0.344 -17.287 0.969 1.00 94.31 106 ARG A N 1
ATOM 772 C CA . ARG A 1 106 ? 0.790 -17.985 2.175 1.00 94.31 106 ARG A CA 1
ATOM 773 C C . ARG A 1 106 ? 2.308 -18.041 2.291 1.00 94.31 106 ARG A C 1
ATOM 775 O O . ARG A 1 106 ? 2.795 -18.198 3.408 1.00 94.31 106 ARG A O 1
ATOM 782 N N . ALA A 1 107 ? 3.053 -17.983 1.188 1.00 93.50 107 ALA A N 1
ATOM 783 C CA . ALA A 1 107 ? 4.508 -17.886 1.248 1.00 93.50 107 ALA A CA 1
ATOM 784 C C . ALA A 1 107 ? 4.917 -16.535 1.847 1.00 93.50 107 ALA A C 1
ATOM 786 O O . ALA A 1 107 ? 5.688 -16.509 2.805 1.00 93.50 107 ALA A O 1
ATOM 787 N N . GLU A 1 108 ? 4.291 -15.450 1.393 1.00 91.81 108 GLU A N 1
ATOM 788 C CA . GLU A 1 108 ? 4.514 -14.105 1.924 1.00 91.81 108 GLU A CA 1
ATOM 789 C C . GLU A 1 108 ? 4.185 -13.994 3.423 1.00 91.81 108 GLU A C 1
ATOM 791 O O . GLU A 1 108 ? 5.010 -13.531 4.211 1.00 91.81 108 GLU A O 1
ATOM 796 N N . MET A 1 109 ? 3.039 -14.532 3.861 1.00 94.50 109 MET A N 1
ATOM 797 C CA . MET A 1 109 ? 2.686 -14.567 5.293 1.00 94.50 109 MET A CA 1
ATOM 798 C C . MET A 1 109 ? 3.735 -15.292 6.153 1.00 94.50 109 MET A C 1
ATOM 800 O O . MET A 1 109 ? 3.948 -14.925 7.307 1.00 94.50 109 MET A O 1
ATOM 804 N N . ARG A 1 110 ? 4.371 -16.343 5.616 1.00 95.06 110 ARG A N 1
ATOM 805 C CA . ARG A 1 110 ? 5.417 -17.104 6.322 1.00 95.06 110 ARG A CA 1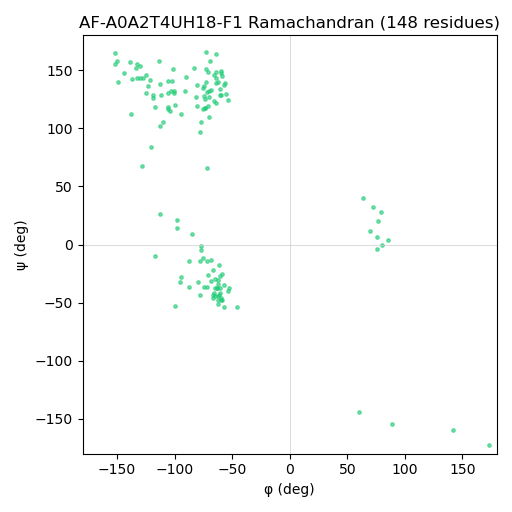
ATOM 806 C C . ARG A 1 110 ? 6.771 -16.410 6.285 1.00 95.06 110 ARG A C 1
ATOM 808 O O . ARG A 1 110 ? 7.532 -16.571 7.232 1.00 95.06 110 ARG A O 1
ATOM 815 N N . ARG A 1 111 ? 7.072 -15.672 5.212 1.00 93.12 111 ARG A N 1
ATOM 816 C CA . ARG A 1 111 ? 8.317 -14.909 5.052 1.00 93.12 111 ARG A CA 1
ATOM 817 C C . ARG A 1 111 ? 8.431 -13.813 6.106 1.00 93.12 111 ARG A C 1
ATOM 819 O O . ARG A 1 111 ? 9.518 -13.568 6.618 1.00 93.12 111 ARG A O 1
ATOM 826 N N . ARG A 1 112 ? 7.304 -13.187 6.449 1.00 91.56 112 ARG A N 1
ATOM 827 C CA . ARG A 1 112 ? 7.241 -12.067 7.390 1.00 91.56 112 ARG A CA 1
ATOM 828 C C . ARG A 1 112 ? 6.200 -12.307 8.500 1.00 91.56 112 ARG A C 1
ATOM 830 O O . ARG A 1 112 ? 5.172 -11.623 8.546 1.00 91.56 112 ARG A O 1
ATOM 837 N N . PRO A 1 113 ? 6.427 -13.285 9.399 1.00 93.81 113 PRO A N 1
ATOM 838 C CA . PRO A 1 113 ? 5.422 -13.747 10.361 1.00 93.81 113 PRO A CA 1
ATOM 839 C C . PRO A 1 113 ? 5.202 -12.789 11.541 1.00 93.81 113 PRO A C 1
ATOM 841 O O . PRO A 1 113 ? 4.262 -12.972 12.311 1.00 93.81 113 PRO A O 1
ATOM 844 N N . GLN A 1 114 ? 6.065 -11.788 11.713 1.00 95.75 114 GLN A N 1
ATOM 845 C CA . GLN A 1 114 ? 6.033 -10.876 12.850 1.00 95.75 114 GLN A CA 1
ATOM 846 C C . GLN A 1 114 ? 4.726 -10.079 12.869 1.00 95.75 114 GLN A C 1
ATOM 848 O O . GLN A 1 114 ? 4.245 -9.619 11.827 1.00 95.75 114 GLN A O 1
ATOM 853 N N . ALA A 1 115 ? 4.165 -9.888 14.065 1.00 95.25 115 ALA A N 1
ATOM 854 C CA . ALA A 1 115 ? 2.967 -9.072 14.253 1.00 95.25 115 ALA A CA 1
ATOM 855 C C . ALA A 1 115 ? 3.206 -7.606 13.859 1.00 95.25 115 ALA A C 1
ATOM 857 O O . ALA A 1 115 ? 2.293 -6.952 13.367 1.00 95.25 115 ALA A O 1
ATOM 858 N N . GLN A 1 116 ? 4.441 -7.130 14.014 1.00 96.25 116 GLN A N 1
ATOM 859 C CA . GLN A 1 116 ? 4.885 -5.806 13.605 1.00 96.25 116 GLN A CA 1
ATOM 860 C C . GLN A 1 116 ? 6.074 -5.929 12.652 1.00 96.25 116 GLN A C 1
ATOM 862 O O . GLN A 1 116 ? 6.973 -6.740 12.879 1.00 96.25 116 GLN A O 1
ATOM 867 N N . TRP A 1 117 ? 6.059 -5.141 11.584 1.00 95.62 117 TRP A N 1
ATOM 868 C CA . TRP A 1 117 ? 7.212 -4.897 10.721 1.00 95.62 117 TRP A CA 1
ATOM 869 C C . TRP A 1 117 ? 7.816 -3.541 11.061 1.00 95.62 117 TRP A C 1
ATOM 871 O O . TRP A 1 117 ? 7.102 -2.656 11.524 1.00 95.62 117 TRP A O 1
ATOM 881 N N . GLU A 1 118 ? 9.121 -3.394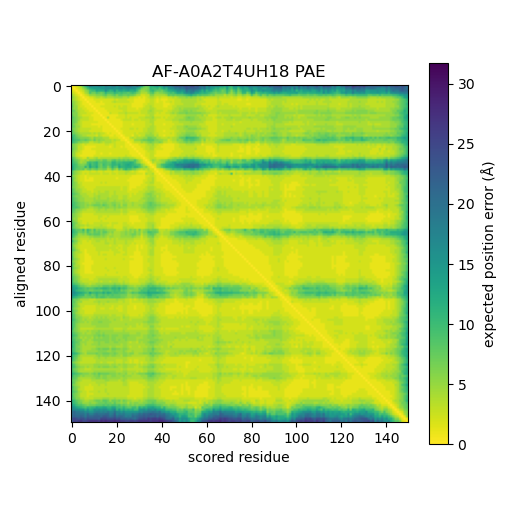 10.853 1.00 92.12 118 GLU A N 1
ATOM 882 C CA . GLU A 1 118 ? 9.822 -2.127 11.091 1.00 92.12 118 GLU A CA 1
ATOM 883 C C . GLU A 1 118 ? 9.776 -1.219 9.856 1.00 92.12 118 GLU A C 1
ATOM 885 O O . GLU A 1 118 ? 9.615 -0.011 10.001 1.00 92.12 118 GLU A O 1
ATOM 890 N N . ASP A 1 119 ? 9.850 -1.797 8.651 1.00 91.12 119 ASP A N 1
ATOM 891 C CA . ASP A 1 119 ? 9.893 -1.053 7.389 1.00 91.12 119 ASP A CA 1
ATOM 892 C C . ASP A 1 119 ? 9.009 -1.692 6.281 1.00 91.12 119 ASP A C 1
ATOM 894 O O . ASP A 1 119 ? 9.299 -2.808 5.819 1.00 91.12 119 ASP A O 1
ATOM 898 N N . PRO A 1 120 ? 7.913 -1.020 5.860 1.00 91.56 120 PRO A N 1
ATOM 899 C CA . PRO A 1 120 ? 7.273 0.081 6.594 1.00 91.56 120 PRO A CA 1
ATOM 900 C C . PRO A 1 120 ? 6.697 -0.417 7.938 1.00 91.56 120 PRO A C 1
ATOM 902 O O . PRO A 1 120 ? 6.526 -1.634 8.100 1.00 91.56 120 PRO A O 1
ATOM 905 N N . PRO A 1 121 ? 6.362 0.482 8.891 1.00 94.44 121 PRO A N 1
ATOM 906 C CA . PRO A 1 121 ? 5.943 0.128 10.252 1.00 94.44 121 PRO A CA 1
ATOM 907 C C . PRO A 1 121 ? 4.530 -0.491 10.310 1.00 94.44 121 PRO A C 1
ATOM 909 O O . PRO A 1 121 ? 3.580 0.091 10.831 1.00 94.44 121 PRO A O 1
ATOM 912 N N . MET A 1 122 ? 4.365 -1.681 9.730 1.00 97.56 122 MET A N 1
ATOM 913 C CA . MET A 1 122 ? 3.073 -2.337 9.539 1.00 97.56 122 MET A CA 1
ATOM 914 C C . MET A 1 122 ? 2.685 -3.251 10.698 1.00 97.56 122 MET A C 1
ATOM 916 O O . MET A 1 122 ? 3.427 -4.154 11.081 1.00 97.56 122 MET A O 1
ATOM 920 N N . LEU A 1 123 ? 1.451 -3.095 11.165 1.00 97.75 123 LEU A N 1
ATOM 921 C CA . LEU A 1 123 ? 0.805 -3.894 12.197 1.00 97.75 123 LEU A CA 1
ATOM 922 C C . LEU A 1 123 ? -0.136 -4.924 11.572 1.00 97.75 123 LEU A C 1
ATOM 924 O O . LEU A 1 123 ? -0.965 -4.598 10.725 1.00 97.75 123 LEU A O 1
ATOM 928 N N . TYR A 1 124 ? -0.041 -6.174 12.014 1.00 97.69 124 TYR A N 1
ATOM 929 C CA . TYR A 1 124 ? -1.029 -7.210 11.731 1.00 97.69 124 TYR A CA 1
ATOM 930 C C . TYR A 1 124 ? -2.331 -6.928 12.488 1.00 97.69 124 TYR A C 1
ATOM 932 O O . TYR A 1 124 ? -2.315 -6.781 13.709 1.00 97.69 124 TYR A O 1
ATOM 940 N N . VAL A 1 125 ? -3.460 -6.907 11.771 1.00 96.69 125 VAL A N 1
ATOM 941 C CA . VAL A 1 125 ? -4.781 -6.608 12.364 1.00 96.69 125 VAL A CA 1
ATOM 942 C C . VAL A 1 125 ? -5.778 -7.761 12.269 1.00 96.69 125 VAL A C 1
ATOM 944 O O . VAL A 1 125 ? -6.831 -7.714 12.896 1.00 96.69 125 VAL A O 1
ATOM 947 N N . GLY A 1 126 ? -5.466 -8.817 11.513 1.00 96.88 126 GLY A N 1
ATOM 948 C CA . GLY A 1 126 ? -6.332 -9.988 11.415 1.00 96.88 126 GLY A CA 1
ATOM 949 C C . GLY A 1 126 ? -6.408 -10.595 10.021 1.00 96.88 126 GLY A C 1
ATOM 950 O O . GLY A 1 126 ? -5.546 -10.382 9.166 1.00 96.88 126 GLY A O 1
ATOM 951 N N . TYR A 1 127 ? -7.480 -11.354 9.808 1.00 97.06 127 TYR A N 1
ATOM 952 C CA . TYR A 1 127 ? -7.837 -11.938 8.522 1.00 97.06 127 TYR A CA 1
ATOM 953 C C . TYR A 1 127 ? -9.224 -11.466 8.096 1.00 97.06 127 TYR A C 1
ATOM 955 O O . TYR A 1 127 ? -10.138 -11.386 8.916 1.00 97.06 127 TYR A O 1
ATOM 963 N N . LEU A 1 128 ? -9.391 -11.213 6.801 1.00 95.00 128 LEU A N 1
ATOM 964 C CA . LEU A 1 128 ? -10.710 -11.075 6.189 1.00 95.00 128 LEU A CA 1
ATOM 965 C C . LEU A 1 128 ? -11.397 -12.448 6.079 1.00 95.00 128 LEU A C 1
ATOM 967 O O . LEU A 1 128 ? -10.750 -13.495 6.163 1.00 95.00 128 LEU A O 1
ATOM 971 N N . GLY A 1 129 ? -12.710 -12.454 5.824 1.00 93.38 129 GLY A N 1
ATOM 972 C CA . GLY A 1 129 ? -13.486 -13.689 5.629 1.00 93.38 129 GLY A CA 1
ATOM 973 C C . GLY A 1 129 ? -12.991 -14.562 4.466 1.00 93.38 129 GLY A C 1
ATOM 974 O O . GLY A 1 129 ? -13.134 -15.782 4.497 1.00 93.38 129 GLY A O 1
ATOM 975 N N . ASP A 1 130 ? -12.325 -13.957 3.480 1.00 94.75 130 ASP A N 1
ATOM 976 C CA . ASP A 1 130 ? -11.672 -14.645 2.357 1.00 94.75 130 ASP A CA 1
ATOM 977 C C . ASP A 1 130 ? -10.243 -15.132 2.666 1.00 94.75 130 ASP A C 1
ATOM 979 O O . ASP A 1 130 ? -9.534 -15.610 1.781 1.00 94.75 130 ASP A O 1
ATOM 983 N N . ARG A 1 131 ? -9.831 -15.057 3.938 1.00 96.00 131 ARG A N 1
ATOM 984 C CA . ARG A 1 131 ? -8.535 -15.501 4.469 1.00 96.00 131 ARG A CA 1
ATOM 985 C C . ARG A 1 131 ? -7.329 -14.666 4.041 1.00 96.00 131 ARG A C 1
ATOM 987 O O . ARG A 1 131 ? -6.204 -15.093 4.316 1.00 96.00 131 ARG A O 1
ATOM 994 N N . ARG A 1 132 ? -7.513 -13.493 3.430 1.00 97.31 132 ARG A N 1
ATOM 995 C CA . ARG A 1 132 ? -6.410 -12.537 3.254 1.00 97.31 132 ARG A CA 1
ATOM 996 C C . ARG A 1 132 ? -5.997 -11.964 4.606 1.00 97.31 132 ARG A C 1
ATOM 998 O O . ARG A 1 132 ? -6.855 -11.569 5.395 1.00 97.31 132 ARG A O 1
ATOM 1005 N N . GLN A 1 133 ? -4.695 -11.938 4.876 1.00 97.56 133 GLN A N 1
ATOM 1006 C CA . GLN A 1 133 ? -4.138 -11.261 6.045 1.00 97.56 133 GLN A CA 1
ATOM 1007 C C . GLN A 1 133 ? -4.184 -9.753 5.803 1.00 97.56 133 GLN A C 1
ATOM 1009 O O . GLN A 1 133 ? -3.823 -9.291 4.721 1.00 97.56 133 GLN A O 1
ATOM 1014 N N . VAL A 1 134 ? -4.601 -9.003 6.817 1.00 98.00 134 VAL A N 1
ATOM 1015 C CA . VAL A 1 134 ? -4.641 -7.543 6.780 1.00 98.00 134 VAL A CA 1
ATOM 1016 C C . VAL A 1 134 ? -3.501 -6.991 7.618 1.00 98.00 134 VAL A C 1
ATOM 1018 O O . VAL A 1 134 ? -3.301 -7.398 8.770 1.00 98.00 134 VAL A O 1
ATOM 1021 N N . ARG A 1 135 ? -2.761 -6.056 7.026 1.00 98.31 135 ARG A N 1
ATOM 1022 C CA . ARG A 1 135 ? -1.742 -5.259 7.701 1.00 98.31 135 ARG A CA 1
ATOM 1023 C C . ARG A 1 135 ? -1.992 -3.782 7.463 1.00 98.31 135 ARG A C 1
ATOM 1025 O O . ARG A 1 135 ? -2.404 -3.409 6.369 1.00 98.31 135 ARG A O 1
ATOM 1032 N N . VAL A 1 136 ? -1.740 -2.957 8.472 1.00 98.06 136 VAL A N 1
ATOM 1033 C CA . VAL A 1 136 ? -1.930 -1.505 8.390 1.00 98.06 136 VAL A CA 1
ATOM 1034 C C . VAL A 1 136 ? -0.690 -0.770 8.878 1.00 98.06 136 VAL A C 1
ATOM 1036 O O . VAL A 1 136 ? -0.062 -1.211 9.834 1.00 98.06 136 VAL A O 1
ATOM 1039 N N . ALA A 1 137 ? -0.353 0.348 8.251 1.00 97.94 137 ALA A N 1
ATOM 1040 C CA . ALA A 1 137 ? 0.582 1.335 8.784 1.00 97.94 137 ALA A CA 1
ATOM 1041 C C . ALA A 1 137 ? -0.132 2.686 8.814 1.00 97.94 137 ALA A C 1
ATOM 1043 O O . ALA A 1 137 ? -0.743 3.070 7.819 1.00 97.94 137 ALA A O 1
ATOM 1044 N N . TYR A 1 138 ? -0.088 3.380 9.946 1.00 97.06 138 TYR A N 1
ATOM 1045 C CA . TYR A 1 138 ? -0.655 4.723 10.076 1.00 97.06 138 TYR A CA 1
ATOM 1046 C C . TYR A 1 138 ? 0.397 5.761 9.722 1.00 97.06 138 TYR A C 1
ATOM 1048 O O . TYR A 1 138 ? 1.561 5.551 10.047 1.00 97.06 138 TYR A O 1
ATOM 1056 N N . PHE A 1 139 ? -0.028 6.855 9.096 1.00 96.88 139 PHE A N 1
ATOM 1057 C CA . PHE A 1 139 ? 0.852 7.984 8.814 1.00 96.88 139 PHE A CA 1
ATOM 1058 C C . PHE A 1 139 ? 1.254 8.726 10.091 1.00 9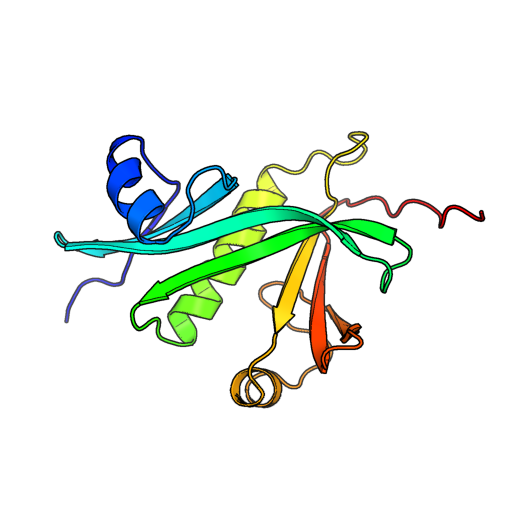6.88 139 PHE A C 1
ATOM 1060 O O . PHE A 1 139 ? 0.575 8.648 11.124 1.00 96.88 139 PHE A O 1
ATOM 1067 N N . GLU A 1 140 ? 2.366 9.449 10.033 1.00 94.12 140 GLU A N 1
ATOM 1068 C CA . GLU A 1 140 ? 2.833 10.272 11.138 1.00 94.12 140 GLU A CA 1
ATOM 1069 C C . GLU A 1 140 ? 1.788 11.346 11.481 1.00 94.12 140 GLU A C 1
ATOM 1071 O O . GLU A 1 140 ? 1.282 12.067 10.625 1.00 94.12 140 GLU A O 1
ATOM 1076 N N . GLY A 1 141 ? 1.417 11.435 12.761 1.00 91.75 141 GLY A N 1
ATOM 1077 C CA . GLY A 1 141 ? 0.398 12.384 13.221 1.00 91.75 141 GLY A CA 1
ATOM 1078 C C . GLY A 1 141 ? -1.051 11.998 12.895 1.00 91.75 141 GLY A C 1
ATOM 1079 O O . GLY A 1 141 ? -1.954 12.781 13.195 1.00 91.75 141 GLY A O 1
ATOM 1080 N N . ALA A 1 142 ? -1.301 10.802 12.348 1.00 91.56 142 ALA A N 1
ATOM 1081 C CA . ALA A 1 142 ? -2.646 10.307 12.070 1.00 91.56 142 ALA A CA 1
ATOM 1082 C C . ALA A 1 142 ? -3.557 10.359 13.312 1.00 91.56 142 ALA A C 1
ATOM 1084 O O . ALA A 1 142 ? -3.272 9.769 14.359 1.00 91.56 142 ALA A O 1
ATOM 1085 N N . LEU A 1 143 ? -4.703 11.030 13.176 1.00 86.75 143 LEU A N 1
ATOM 1086 C CA . LEU A 1 143 ? -5.726 11.105 14.217 1.00 86.75 143 LEU A CA 1
ATOM 1087 C C . LEU A 1 143 ? -6.774 10.013 13.993 1.00 86.75 143 LEU A C 1
ATOM 1089 O O . LEU A 1 143 ? -7.541 10.057 13.031 1.00 86.75 143 LEU A O 1
ATOM 1093 N N . LEU A 1 144 ? -6.827 9.037 14.902 1.00 82.25 144 LEU A N 1
ATOM 1094 C CA . LEU A 1 144 ? -7.847 7.991 14.868 1.00 82.25 144 LEU A CA 1
ATOM 1095 C C . LEU A 1 144 ? -9.223 8.603 15.125 1.00 82.25 144 LEU A C 1
ATOM 1097 O O . LEU A 1 144 ? -9.457 9.224 16.167 1.00 82.25 144 LEU A O 1
ATOM 1101 N N . ARG A 1 145 ? -10.160 8.390 14.200 1.00 73.81 145 ARG A N 1
ATOM 1102 C CA . ARG A 1 145 ? -11.546 8.791 14.437 1.00 73.81 145 ARG A CA 1
ATOM 1103 C C . ARG A 1 145 ? -12.175 7.843 15.460 1.00 73.81 145 ARG A C 1
ATOM 1105 O O . ARG A 1 145 ? -11.940 6.633 15.377 1.00 73.81 145 ARG A O 1
ATOM 1112 N N . PRO A 1 146 ? -12.992 8.341 16.402 1.00 71.50 146 PRO A N 1
ATOM 1113 C CA . PRO A 1 146 ? -13.766 7.461 17.262 1.00 71.50 146 PRO A CA 1
ATOM 1114 C C . PRO A 1 146 ? -14.678 6.565 16.407 1.00 71.50 146 PRO A C 1
ATOM 1116 O O . PRO A 1 146 ? -15.168 7.009 15.362 1.00 71.50 146 PRO A O 1
ATOM 1119 N N . PRO A 1 147 ? -14.911 5.308 16.821 1.00 62.56 147 PRO A N 1
ATOM 1120 C CA . PRO A 1 147 ? -15.802 4.417 16.096 1.00 62.56 147 PRO A CA 1
ATOM 1121 C C . PRO A 1 147 ? -17.203 5.033 16.034 1.00 62.56 147 PRO A C 1
ATOM 1123 O O . PRO A 1 147 ? -17.766 5.428 17.057 1.00 62.56 147 PRO A O 1
ATOM 1126 N N . VAL A 1 148 ? -17.770 5.114 14.828 1.00 61.97 148 VAL A N 1
ATOM 1127 C CA . VAL A 1 148 ? -19.160 5.544 14.651 1.00 61.97 148 VAL A CA 1
ATOM 1128 C C . VAL A 1 148 ? -20.042 4.430 15.201 1.00 61.97 148 VAL A C 1
ATOM 1130 O O . VAL A 1 148 ? -20.096 3.340 14.638 1.00 61.97 148 VAL A O 1
ATOM 1133 N N . THR A 1 149 ? -20.692 4.681 16.333 1.00 51.72 149 THR A N 1
ATOM 1134 C CA . THR A 1 149 ? -21.720 3.786 16.868 1.00 51.72 149 THR A CA 1
ATOM 1135 C C . THR A 1 149 ? -22.989 4.023 16.050 1.00 51.72 149 THR A C 1
ATOM 1137 O O . THR A 1 149 ? -23.604 5.080 16.173 1.00 51.72 149 THR A O 1
ATOM 1140 N N . THR A 1 150 ? -23.329 3.089 15.161 1.00 48.72 150 THR A N 1
ATOM 1141 C CA . THR A 1 150 ? -24.620 3.036 14.448 1.00 48.72 150 THR A CA 1
ATOM 1142 C C . THR A 1 150 ? -25.543 2.021 15.079 1.00 48.72 150 THR A C 1
ATOM 1144 O O . THR A 1 150 ? -25.037 0.915 15.379 1.00 48.72 150 THR A O 1
#

Foldseek 3Di:
DFDDWDKDADDPVCVVVCVVLVCVPFAWGIFTARPPVGTQKTKTWDWDQDVLQLRATATEIDMRGDPQDPVNVLVRVLVSQVRVLVVDDAPDPPDHFWYKYWAPDPVVCVVCVDQFDVRVGWGFRQADPSGTTIIIDGHVNRDDDDRPDD

pLDDT: mean 90.75, std 9.59, range [48.72, 98.44]

Organism: NCBI:txid2133960

Sequence (150 aa):
MAPPATIRPPRPQDGPVLERLGLAGERVVLVLEDGPDGVRAATAVRPARVELVGGQDLYLYAAAATGLLPEEADRLLSATYAALDAEHEPGRDGEPIGLCLLIADRAEMRRRPQAQWEDPPMLYVGYLGDRRQVRVAYFEGALLRPPVTT

Solvent-accessible surface area (backbone atoms only — not comparable to full-atom values): 8799 Å² total; per-residue (Å²): 132,81,80,79,68,45,76,43,68,74,54,83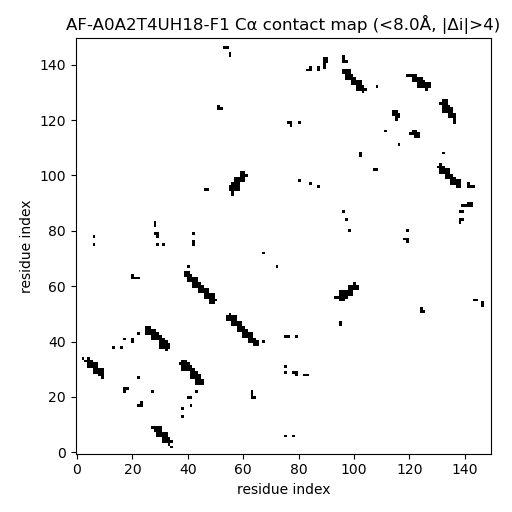,88,45,47,74,56,39,45,75,56,67,46,69,93,51,49,65,58,34,27,34,28,52,76,94,82,37,75,53,28,37,34,32,40,43,82,39,71,40,64,87,72,57,52,43,47,20,26,39,56,46,75,39,66,67,88,70,50,72,70,53,51,48,51,50,51,32,50,47,50,54,56,52,38,75,68,59,61,68,82,52,82,94,58,54,42,26,43,30,43,73,44,73,54,67,65,59,52,63,74,59,67,61,59,60,42,82,82,49,61,29,35,62,68,51,63,50,98,87,64,29,35,37,31,39,29,70,31,84,72,49,73,82,73,77,64,81,87,126

Secondary structure (DSSP, 8-state):
-PPPPEEE---GGGHHHHHHTT-TTSEEEEEEE-GGG-EEEEEEEEEEEEGGGTSEEEEEEEEEESS--HHHHHHHHHHHHHHHHHH--TT-TT---EEEEEE--HHHHHHS--SB-SSS-PEEEEE-TT--EEEEEEPTT--PPPP---

Mean predicted aligned error: 4.55 Å

Nearest PDB structures (foldseek):
  7ak7-assembly1_B  TM=6.444E-01  e=2.869E-02  Salmonella enterica subsp. enterica serovar Typhimurium
  5zgn-assembly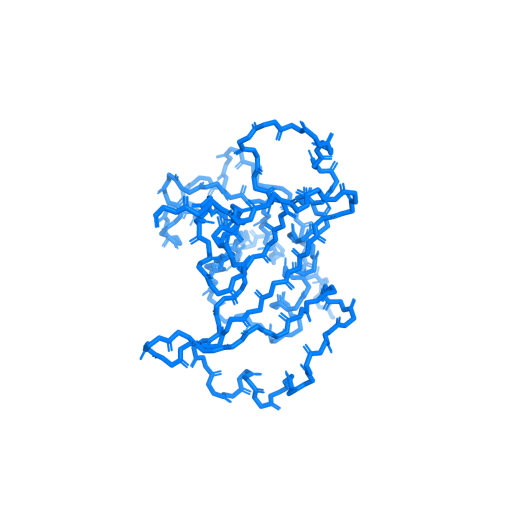1_F  TM=5.838E-01  e=4.614E-02  Klebsiella pneumoniae subsp. pneumoniae HS11286
  6tdf-assembly1_A  TM=6.101E-01  e=1.514E-01  Aspergillus fumigatus Af293
  6gtq-assembly2_B  TM=5.747E-01  e=4.155E-01  Escherichia coli
  4e8o-assembly1_A  TM=4.858E-01  e=1.013E+00  Acinetobacter baumannii

Radius of gyration: 15.94 Å; Cα contacts (8 Å, |Δi|>4): 247; chains: 1; bounding box: 51×35×39 Å